Protein AF-A0A1V4QHT0-F1 (afdb_monomer_lite)

pLDDT: mean 89.24, std 8.36, range [59.06, 98.25]

Sequence (82 aa):
MIPKEMFSMAKMYYKTAFDNFELFQKNSEQMLRMFLNQHADMNSDFMKQYEEWLVNSQKGYNDYRKLVLDGLDYLADTMERQ

Foldseek 3Di:
DQQLVVLVVVLVVLVVVLVVVVVVLVVVVVVVVVVVVVPVVDDPVVVVVVVVVSVVVVVVSVVVSCCSNVVSVVSSVVSVVD

Radius of gyration: 18.66 Å; chains: 1; bounding box: 46×15×49 Å

Structure (mmCIF, N/CA/C/O backbone):
data_AF-A0A1V4QHT0-F1
#
_entry.id   AF-A0A1V4QHT0-F1
#
loop_
_atom_site.group_PDB
_atom_site.id
_atom_site.type_symbol
_atom_site.label_atom_id
_atom_site.label_alt_id
_atom_site.label_comp_id
_atom_site.label_asym_id
_atom_site.label_entity_id
_atom_site.label_seq_id
_atom_site.pdbx_PDB_ins_code
_atom_site.Cartn_x
_atom_site.Cartn_y
_atom_site.Cartn_z
_atom_site.occupancy
_atom_site.B_iso_or_equiv
_atom_site.auth_seq_id
_atom_site.auth_comp_id
_atom_site.auth_asym_id
_atom_site.auth_atom_id
_atom_site.pdbx_PDB_model_num
ATOM 1 N N . MET A 1 1 ? -9.046 3.029 28.027 1.00 60.84 1 MET A N 1
ATOM 2 C CA . MET A 1 1 ? -9.302 3.445 26.634 1.00 60.84 1 MET A CA 1
ATOM 3 C C . MET A 1 1 ? -10.448 2.592 26.136 1.00 60.84 1 MET A C 1
ATOM 5 O O . MET A 1 1 ? -10.399 1.386 26.359 1.00 60.84 1 MET A O 1
ATOM 9 N N . ILE A 1 2 ? -11.501 3.193 25.590 1.00 82.06 2 ILE A N 1
ATOM 10 C CA . ILE A 1 2 ? -12.654 2.434 25.086 1.00 82.06 2 ILE A CA 1
ATOM 11 C C . ILE A 1 2 ? -12.206 1.711 23.796 1.00 82.06 2 ILE A C 1
ATOM 13 O O . ILE A 1 2 ? -11.477 2.320 23.012 1.00 82.06 2 ILE A O 1
ATOM 17 N N . PRO A 1 3 ? -12.586 0.441 23.540 1.00 83.31 3 PRO A N 1
ATOM 18 C CA . PRO A 1 3 ? -12.105 -0.326 22.380 1.00 83.31 3 PRO A CA 1
ATOM 19 C C . PRO A 1 3 ? -12.239 0.394 21.028 1.00 83.31 3 PRO A C 1
ATOM 21 O O . PRO A 1 3 ? -11.314 0.366 20.221 1.00 83.31 3 PRO A O 1
ATOM 24 N N . LYS A 1 4 ? -13.336 1.132 20.811 1.00 87.88 4 LYS A N 1
ATOM 25 C CA . LYS A 1 4 ? -13.514 2.015 19.645 1.00 87.88 4 LYS A CA 1
ATOM 26 C C . LYS A 1 4 ? -12.378 3.034 19.503 1.00 87.88 4 LYS A C 1
ATOM 28 O O . LYS A 1 4 ? -11.801 3.181 18.430 1.00 87.88 4 LYS A O 1
ATOM 33 N N . GLU A 1 5 ? -12.045 3.742 20.582 1.00 89.81 5 GLU A N 1
ATOM 34 C CA . GLU A 1 5 ? -10.988 4.760 20.586 1.00 89.81 5 GLU A CA 1
ATOM 35 C C . GLU A 1 5 ? -9.620 4.143 20.273 1.00 89.81 5 GLU A C 1
ATOM 37 O O . GLU A 1 5 ? -8.822 4.767 19.577 1.00 89.81 5 GLU A O 1
ATOM 42 N N . MET A 1 6 ? -9.371 2.904 20.721 1.00 92.06 6 MET A N 1
ATOM 43 C CA . MET A 1 6 ? -8.150 2.162 20.387 1.00 92.06 6 MET A CA 1
ATOM 44 C C . MET A 1 6 ? -8.036 1.912 18.879 1.00 92.06 6 MET A C 1
ATOM 46 O O . MET A 1 6 ? -6.982 2.177 18.300 1.00 92.06 6 MET A O 1
ATOM 50 N N . PHE A 1 7 ? -9.105 1.441 18.227 1.00 93.81 7 PHE A N 1
ATOM 51 C CA . PHE A 1 7 ? -9.096 1.176 16.783 1.00 93.81 7 PHE A CA 1
ATOM 52 C C . PHE A 1 7 ? -9.018 2.458 15.950 1.00 93.81 7 PHE A C 1
ATOM 54 O O . PHE A 1 7 ? -8.236 2.520 15.000 1.00 93.81 7 PHE A O 1
ATOM 61 N N . SER A 1 8 ? -9.725 3.517 16.350 1.00 92.56 8 SER A N 1
ATOM 62 C CA . SER A 1 8 ? -9.611 4.838 15.715 1.00 92.56 8 SER A CA 1
ATOM 63 C C . SER A 1 8 ? -8.196 5.411 15.831 1.00 92.56 8 SER A C 1
ATOM 65 O O . SER A 1 8 ? -7.654 5.960 14.868 1.00 92.56 8 SER A O 1
ATOM 67 N N . MET A 1 9 ? -7.561 5.250 16.993 1.00 94.62 9 MET A N 1
ATOM 68 C CA . MET A 1 9 ? -6.181 5.676 17.211 1.00 94.62 9 MET A CA 1
ATOM 69 C C . MET A 1 9 ? -5.197 4.845 16.378 1.00 94.62 9 MET A C 1
ATOM 71 O O . MET A 1 9 ? -4.315 5.408 15.728 1.00 94.62 9 MET A O 1
ATOM 75 N N . ALA A 1 10 ? -5.379 3.523 16.320 1.00 95.19 10 ALA A N 1
ATOM 76 C CA . ALA A 1 10 ? -4.597 2.653 15.447 1.00 95.19 10 ALA A CA 1
ATOM 77 C C . ALA A 1 10 ? -4.730 3.076 13.977 1.00 95.19 10 ALA A C 1
ATOM 79 O O . ALA A 1 10 ? -3.717 3.212 13.292 1.00 95.19 10 ALA A O 1
ATOM 80 N N . LYS A 1 11 ? -5.947 3.376 13.505 1.00 96.44 11 LYS A N 1
ATOM 81 C CA . LYS A 1 11 ? -6.188 3.867 12.141 1.00 96.44 11 LYS A CA 1
ATOM 82 C C . LYS A 1 11 ? -5.411 5.144 11.856 1.00 96.44 11 LYS A C 1
ATOM 84 O O . LYS A 1 11 ? -4.783 5.247 10.804 1.00 96.44 11 LYS A O 1
ATOM 89 N N . MET A 1 12 ? -5.415 6.099 12.785 1.00 96.88 12 MET A N 1
ATOM 90 C CA . MET A 1 12 ? -4.638 7.332 12.650 1.00 96.88 12 MET A CA 1
ATOM 91 C C . MET A 1 12 ? -3.138 7.038 12.505 1.00 96.88 12 MET A C 1
ATOM 93 O O . MET A 1 12 ? -2.495 7.588 11.610 1.00 96.88 12 MET A O 1
ATOM 97 N N . TYR A 1 13 ? -2.580 6.151 13.334 1.00 97.25 13 TYR A N 1
ATOM 98 C CA . TYR A 1 13 ? -1.165 5.783 13.245 1.00 97.25 13 TYR A CA 1
ATOM 99 C C . TYR A 1 13 ? -0.825 5.059 11.943 1.00 97.25 13 TYR A C 1
ATOM 101 O O . TYR A 1 13 ? 0.146 5.432 11.286 1.00 97.25 13 TYR A O 1
ATOM 109 N N . TYR A 1 14 ? -1.639 4.084 11.530 1.00 97.44 14 TYR A N 1
ATOM 110 C CA . TYR A 1 14 ? -1.453 3.390 10.255 1.00 97.44 14 TYR A CA 1
ATOM 111 C C . TYR A 1 14 ? -1.560 4.348 9.076 1.00 97.44 14 TYR A C 1
ATOM 113 O O . TYR A 1 14 ? -0.710 4.307 8.194 1.00 97.44 14 TYR A O 1
ATOM 121 N N . LYS A 1 15 ? -2.544 5.253 9.072 1.00 97.00 15 LYS A N 1
ATOM 122 C CA . LYS A 1 15 ? -2.679 6.263 8.019 1.00 97.00 15 LYS A CA 1
ATOM 123 C C . LYS A 1 15 ? -1.419 7.123 7.916 1.00 97.00 15 LYS A C 1
ATOM 125 O O . LYS A 1 15 ? -0.900 7.283 6.818 1.00 97.00 15 LYS A O 1
ATOM 130 N N . THR A 1 16 ? -0.905 7.624 9.037 1.00 97.12 16 THR A N 1
ATOM 131 C CA . THR A 1 16 ? 0.335 8.416 9.058 1.00 97.12 16 THR A CA 1
ATOM 132 C C . THR A 1 16 ? 1.538 7.600 8.586 1.00 97.12 16 THR A C 1
ATOM 134 O O . THR A 1 16 ? 2.340 8.091 7.795 1.00 97.12 16 THR A O 1
ATOM 137 N N . ALA A 1 17 ? 1.662 6.345 9.025 1.00 96.69 17 ALA A N 1
ATOM 138 C CA . ALA A 1 17 ? 2.724 5.456 8.567 1.00 96.69 17 ALA A CA 1
ATOM 139 C C . ALA A 1 17 ? 2.644 5.235 7.049 1.00 96.69 17 ALA A C 1
ATOM 141 O O . ALA A 1 17 ? 3.654 5.376 6.367 1.00 96.69 17 ALA A O 1
ATOM 142 N N . PHE A 1 18 ? 1.450 4.969 6.513 1.00 97.19 18 PHE A N 1
ATOM 143 C CA . PHE A 1 18 ? 1.232 4.831 5.077 1.00 97.19 18 PHE A CA 1
ATOM 144 C C . PHE A 1 18 ? 1.561 6.126 4.316 1.00 97.19 18 PHE A C 1
ATOM 146 O O . PHE A 1 18 ? 2.262 6.097 3.309 1.00 97.19 18 PHE A O 1
ATOM 153 N N . ASP A 1 19 ? 1.119 7.284 4.796 1.00 94.81 19 ASP A N 1
ATOM 154 C CA . ASP A 1 19 ? 1.428 8.560 4.138 1.00 94.81 19 ASP A CA 1
ATOM 155 C C . ASP A 1 19 ? 2.956 8.801 4.076 1.00 94.81 19 ASP A C 1
ATOM 157 O O . ASP A 1 19 ? 3.488 9.207 3.040 1.00 94.81 19 ASP A O 1
ATOM 161 N N . ASN A 1 20 ? 3.686 8.450 5.141 1.00 95.25 20 ASN A N 1
ATOM 162 C CA . ASN A 1 20 ? 5.149 8.544 5.183 1.00 95.25 20 ASN A CA 1
ATOM 163 C C . ASN A 1 20 ? 5.844 7.523 4.266 1.00 95.25 20 ASN A C 1
ATOM 165 O O . ASN A 1 20 ? 6.813 7.868 3.587 1.00 95.25 20 ASN A O 1
ATOM 169 N N . PHE A 1 21 ? 5.365 6.277 4.230 1.00 92.50 21 PHE A N 1
ATOM 170 C CA . PHE A 1 21 ? 5.905 5.245 3.340 1.00 92.50 21 PHE A CA 1
ATOM 171 C C . PHE A 1 21 ? 5.699 5.597 1.869 1.00 92.50 21 PHE A C 1
ATOM 173 O O . PHE A 1 21 ? 6.610 5.403 1.070 1.00 92.50 21 PHE A O 1
ATOM 180 N N . GLU A 1 22 ? 4.546 6.164 1.515 1.00 93.00 22 GLU A N 1
ATOM 181 C CA . GLU A 1 22 ? 4.268 6.614 0.150 1.00 93.00 22 GLU A CA 1
ATOM 182 C C . GLU A 1 22 ? 5.241 7.722 -0.280 1.00 93.00 22 GLU A C 1
ATOM 184 O O . GLU A 1 22 ? 5.761 7.700 -1.397 1.00 93.00 22 GLU A O 1
ATOM 189 N N . LEU A 1 23 ? 5.536 8.673 0.612 1.00 93.44 23 LEU A N 1
ATOM 190 C CA . LEU A 1 23 ? 6.534 9.711 0.354 1.00 93.44 23 LEU A CA 1
ATOM 191 C C . LEU A 1 23 ? 7.939 9.118 0.178 1.00 93.44 23 LEU A C 1
ATOM 193 O O . LEU A 1 23 ? 8.653 9.489 -0.756 1.00 93.44 23 LEU A O 1
ATOM 197 N N . PHE A 1 24 ? 8.330 8.191 1.056 1.00 91.38 24 PHE A N 1
ATOM 198 C CA . PHE A 1 24 ? 9.612 7.496 0.953 1.00 91.38 24 PHE A CA 1
ATOM 199 C C . PHE A 1 24 ? 9.733 6.749 -0.379 1.00 91.38 24 PHE A C 1
ATOM 201 O O . PHE A 1 24 ? 10.718 6.937 -1.090 1.00 91.38 24 PHE A O 1
ATOM 208 N N . GLN A 1 25 ? 8.709 5.977 -0.752 1.00 89.50 25 GLN A N 1
ATOM 209 C CA . GLN A 1 25 ? 8.683 5.224 -2.001 1.00 89.50 25 GLN A CA 1
ATOM 210 C C . GLN A 1 25 ? 8.822 6.153 -3.212 1.00 89.50 25 GLN A C 1
ATOM 212 O O . GLN A 1 25 ? 9.693 5.918 -4.043 1.00 89.50 25 GLN A O 1
ATOM 217 N N . LYS A 1 26 ? 8.060 7.253 -3.282 1.00 90.31 26 LYS A N 1
ATOM 218 C CA . LYS A 1 26 ? 8.168 8.235 -4.379 1.00 90.31 26 LYS A CA 1
ATOM 219 C C . LYS A 1 26 ? 9.574 8.822 -4.505 1.00 90.31 26 LYS A C 1
ATOM 221 O O . LYS A 1 26 ? 10.093 8.949 -5.614 1.00 90.31 26 LYS A O 1
ATOM 226 N N . ASN A 1 27 ? 10.208 9.152 -3.381 1.00 92.5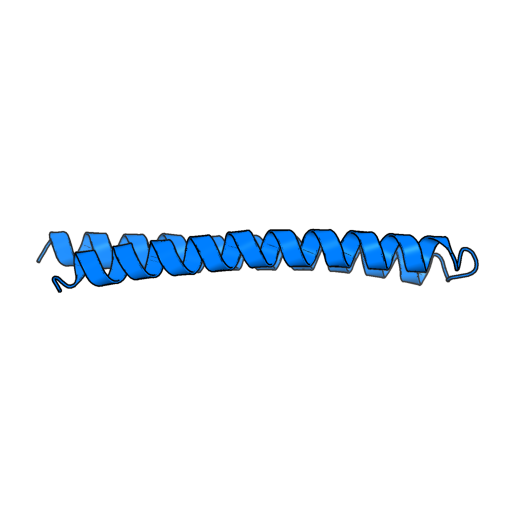6 27 ASN A N 1
ATOM 227 C CA . ASN A 1 27 ? 11.576 9.670 -3.380 1.00 92.56 27 ASN A CA 1
ATOM 228 C C . ASN A 1 27 ? 12.579 8.604 -3.849 1.00 92.56 27 ASN A C 1
ATOM 230 O O . ASN A 1 27 ? 13.459 8.897 -4.658 1.00 92.56 27 ASN A O 1
ATOM 234 N N . SER A 1 28 ? 12.436 7.360 -3.386 1.00 89.56 28 SER A N 1
ATOM 235 C CA . SER A 1 28 ? 13.266 6.240 -3.839 1.00 89.56 28 SER A CA 1
ATOM 236 C C . SER A 1 28 ? 13.084 5.955 -5.331 1.00 89.56 28 SER A C 1
ATOM 238 O O . SER A 1 28 ? 14.073 5.751 -6.030 1.00 89.56 28 SER A O 1
ATOM 240 N N . GLU A 1 29 ? 11.854 5.996 -5.843 1.00 89.44 29 GLU A N 1
ATOM 241 C CA . GLU A 1 29 ? 11.552 5.830 -7.268 1.00 89.44 29 GLU A CA 1
ATOM 242 C C . GLU A 1 29 ? 12.210 6.915 -8.120 1.00 89.44 29 GLU A C 1
ATOM 244 O O . GLU A 1 29 ? 12.819 6.604 -9.141 1.00 89.44 29 GLU A O 1
ATOM 249 N N . GLN A 1 30 ? 12.150 8.182 -7.700 1.00 89.94 30 GLN A N 1
ATOM 250 C CA . GLN A 1 30 ? 12.837 9.268 -8.404 1.00 89.94 30 GLN A CA 1
ATOM 251 C C . GLN A 1 30 ? 14.353 9.062 -8.432 1.00 89.94 30 GLN A C 1
ATOM 253 O O . GLN A 1 30 ? 14.964 9.188 -9.492 1.00 89.94 30 GLN A O 1
ATOM 258 N N . MET A 1 31 ? 14.953 8.695 -7.297 1.00 90.19 31 MET A N 1
ATOM 259 C CA . MET A 1 31 ? 16.390 8.420 -7.212 1.00 90.19 31 MET A CA 1
ATOM 260 C C . MET A 1 31 ? 16.805 7.254 -8.112 1.00 90.19 31 MET A C 1
ATOM 262 O O . MET A 1 31 ? 17.803 7.349 -8.826 1.00 90.19 31 MET A O 1
ATOM 266 N N . LEU A 1 32 ? 16.019 6.176 -8.126 1.00 86.31 32 LEU A N 1
ATOM 267 C CA . LEU A 1 32 ? 16.253 5.034 -9.006 1.00 86.31 32 LEU A CA 1
ATOM 268 C C . LEU A 1 32 ? 16.112 5.433 -10.475 1.00 86.31 32 LEU A C 1
ATOM 270 O O . LEU A 1 32 ? 16.992 5.122 -11.266 1.00 86.31 32 LEU A O 1
ATOM 274 N N . ARG A 1 33 ? 15.077 6.191 -10.848 1.00 84.88 33 ARG A N 1
ATOM 275 C CA . ARG A 1 33 ? 14.921 6.710 -12.217 1.00 84.88 33 ARG A CA 1
ATOM 276 C C . ARG A 1 33 ? 16.104 7.576 -12.641 1.00 84.88 33 ARG A C 1
ATOM 278 O O . ARG A 1 33 ? 16.585 7.431 -13.758 1.00 84.88 33 ARG A O 1
ATOM 285 N N . MET A 1 34 ? 16.597 8.450 -11.762 1.00 87.31 34 MET A N 1
ATOM 286 C CA . MET A 1 34 ? 17.791 9.257 -12.033 1.00 87.31 34 MET A CA 1
ATOM 287 C C . MET A 1 34 ? 19.024 8.382 -12.270 1.00 87.31 34 MET A C 1
ATOM 289 O O . MET A 1 34 ? 19.747 8.620 -13.233 1.00 87.31 34 MET A O 1
ATOM 293 N N . PHE A 1 35 ? 19.232 7.364 -11.432 1.00 86.31 35 PHE A N 1
ATOM 294 C CA . PHE A 1 35 ? 20.313 6.393 -11.594 1.00 86.31 35 PHE A CA 1
ATOM 295 C C . PHE A 1 35 ? 20.203 5.641 -12.928 1.00 86.31 35 PHE A C 1
ATOM 297 O O . PHE A 1 35 ? 21.162 5.589 -13.690 1.00 86.31 35 PHE A O 1
ATOM 304 N N . LEU A 1 36 ? 19.017 5.130 -13.262 1.00 82.00 36 LEU A N 1
ATOM 305 C CA . LEU A 1 36 ? 18.781 4.410 -14.515 1.00 82.00 36 LEU A CA 1
ATOM 306 C C . LEU A 1 36 ? 18.994 5.303 -15.744 1.00 82.00 36 LEU A C 1
ATOM 308 O O . LEU A 1 36 ? 19.611 4.878 -16.713 1.00 82.00 36 LEU A O 1
ATOM 312 N N . ASN A 1 37 ? 18.566 6.566 -15.688 1.00 81.81 37 ASN A N 1
ATOM 313 C CA . ASN A 1 37 ? 18.777 7.525 -16.774 1.00 81.81 37 ASN A CA 1
ATOM 314 C C . ASN A 1 37 ? 20.261 7.871 -16.998 1.00 81.81 37 ASN A C 1
ATOM 316 O O . ASN A 1 37 ? 20.632 8.254 -18.106 1.00 81.81 37 ASN A O 1
ATOM 320 N N . GLN A 1 38 ? 21.111 7.757 -15.970 1.00 85.31 38 GLN A N 1
ATOM 321 C CA . GLN A 1 38 ? 22.566 7.931 -16.100 1.00 85.31 38 GLN A CA 1
ATOM 322 C C . GLN A 1 38 ? 23.245 6.728 -16.770 1.00 85.31 38 GLN A C 1
ATOM 324 O O . GLN A 1 38 ? 24.345 6.870 -17.299 1.00 85.31 38 GLN A O 1
ATOM 329 N N . HIS A 1 39 ? 22.574 5.578 -16.792 1.00 79.06 39 HIS A N 1
ATOM 330 C CA . HIS A 1 39 ? 23.008 4.343 -17.434 1.00 79.06 39 HIS A CA 1
ATOM 331 C C . HIS A 1 39 ? 22.109 4.043 -18.646 1.00 79.06 39 HIS A C 1
ATOM 333 O O . HIS A 1 39 ? 21.433 3.018 -18.706 1.00 79.06 39 HIS A O 1
ATOM 339 N N . ALA A 1 40 ? 22.067 4.973 -19.610 1.00 63.16 40 ALA A N 1
ATOM 340 C CA . ALA A 1 40 ? 21.217 4.908 -20.812 1.00 63.16 40 ALA A CA 1
ATOM 341 C C . ALA A 1 40 ? 21.486 3.687 -21.727 1.00 63.16 40 ALA A C 1
ATOM 343 O O . ALA A 1 40 ? 20.752 3.435 -22.679 1.00 63.16 40 ALA A O 1
ATOM 344 N N . ASP A 1 41 ? 22.541 2.940 -21.430 1.00 72.88 41 ASP A N 1
ATOM 345 C CA . ASP A 1 41 ? 22.974 1.672 -22.002 1.00 72.88 41 ASP A CA 1
ATOM 346 C C . ASP A 1 41 ? 22.321 0.436 -21.343 1.00 72.88 41 ASP A C 1
ATOM 348 O O . ASP A 1 41 ? 22.540 -0.694 -21.788 1.00 72.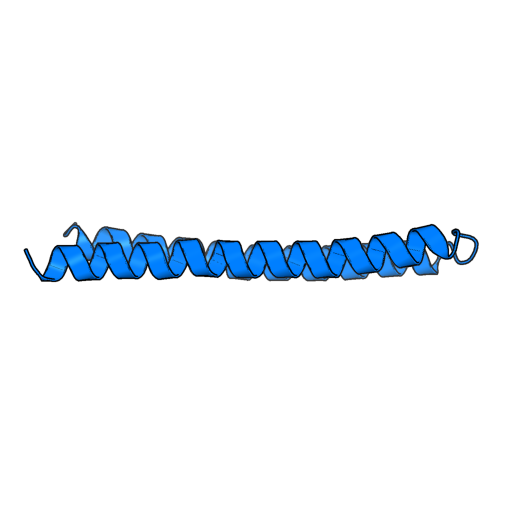88 41 ASP A O 1
ATOM 352 N N . MET A 1 42 ? 21.474 0.617 -20.321 1.00 70.81 42 MET A N 1
ATOM 353 C CA . MET A 1 42 ? 20.688 -0.475 -19.743 1.00 70.81 42 MET A CA 1
ATOM 354 C C . MET A 1 42 ? 19.653 -1.026 -20.733 1.00 70.81 42 MET A C 1
ATOM 356 O O . MET A 1 42 ? 18.963 -0.294 -21.440 1.00 70.81 42 MET A O 1
ATOM 360 N N . ASN A 1 43 ? 19.529 -2.356 -20.749 1.00 77.88 43 ASN A N 1
ATOM 361 C CA . ASN A 1 43 ? 18.628 -3.096 -21.631 1.00 77.88 43 ASN A CA 1
ATOM 362 C C . ASN A 1 43 ? 17.176 -2.572 -21.535 1.00 77.88 43 ASN A C 1
ATOM 364 O O . ASN A 1 43 ? 16.616 -2.468 -20.442 1.00 77.88 43 ASN A O 1
ATOM 368 N N . SER A 1 44 ? 16.539 -2.308 -22.682 1.00 80.81 44 SER A N 1
ATOM 369 C CA . SER A 1 44 ? 15.134 -1.887 -22.777 1.00 80.81 44 SER A CA 1
ATOM 370 C C . SER A 1 44 ? 14.165 -2.843 -22.077 1.00 80.81 44 SER A C 1
ATOM 372 O O . SER A 1 44 ? 13.160 -2.400 -21.521 1.00 80.81 44 SER A O 1
ATOM 374 N N . ASP A 1 45 ? 14.478 -4.141 -22.053 1.00 84.94 45 ASP A N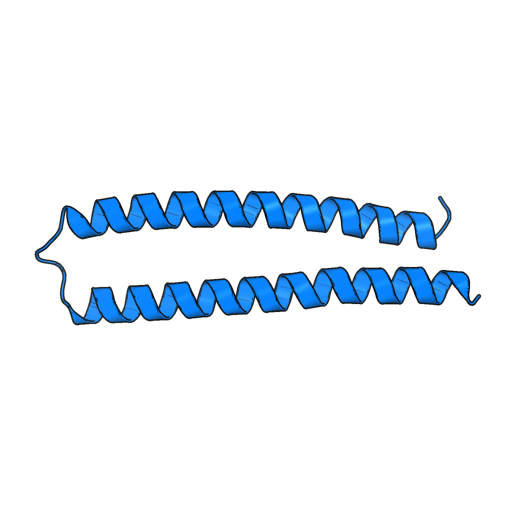 1
ATOM 375 C CA . ASP A 1 45 ? 13.665 -5.142 -21.358 1.00 84.94 45 ASP A CA 1
ATOM 376 C C . ASP A 1 45 ? 13.720 -4.963 -19.841 1.00 84.94 45 ASP A C 1
ATOM 378 O O . ASP A 1 45 ? 12.701 -5.105 -19.165 1.00 84.94 45 ASP A O 1
ATOM 382 N N . PHE A 1 46 ? 14.889 -4.601 -19.303 1.00 84.88 46 PHE A N 1
ATOM 383 C CA . PHE A 1 46 ? 15.034 -4.300 -17.883 1.00 84.88 46 PHE A CA 1
ATOM 384 C C . PHE A 1 46 ? 14.203 -3.069 -17.509 1.00 84.88 46 PHE A C 1
ATOM 386 O O . PHE A 1 46 ? 13.448 -3.114 -16.540 1.00 84.88 46 PHE A O 1
ATOM 393 N N . MET A 1 47 ? 14.283 -1.998 -18.306 1.00 83.25 47 MET A N 1
ATOM 394 C CA . MET A 1 47 ? 13.503 -0.779 -18.060 1.00 83.25 47 MET A CA 1
ATOM 395 C C . MET A 1 47 ? 11.999 -1.063 -18.084 1.00 83.25 47 MET A C 1
ATOM 397 O O . MET A 1 47 ? 11.269 -0.605 -17.209 1.00 83.25 47 MET A O 1
ATOM 401 N N . LYS A 1 48 ? 11.536 -1.886 -19.031 1.00 87.44 48 LYS A N 1
ATOM 402 C CA . LYS A 1 48 ? 10.135 -2.309 -19.095 1.00 87.44 48 LYS A CA 1
ATOM 403 C C . LYS A 1 48 ? 9.710 -3.109 -17.858 1.00 87.44 48 LYS A C 1
ATOM 405 O O . LYS A 1 48 ? 8.683 -2.796 -17.261 1.00 87.44 48 LYS A O 1
ATOM 410 N N . GLN A 1 49 ? 10.493 -4.112 -17.456 1.00 89.31 49 GLN A N 1
ATOM 411 C CA . GLN A 1 49 ? 10.197 -4.918 -16.264 1.00 89.31 49 GLN A CA 1
ATOM 412 C C . GLN A 1 49 ? 10.191 -4.072 -14.986 1.00 89.31 49 GLN A C 1
ATOM 414 O O . GLN A 1 49 ? 9.363 -4.293 -14.103 1.00 89.31 49 GLN A O 1
ATOM 419 N N . TYR A 1 50 ? 11.085 -3.087 -14.893 1.00 86.38 50 TYR A N 1
ATOM 420 C CA . TYR A 1 50 ? 11.130 -2.152 -13.777 1.00 86.38 50 TYR A CA 1
ATOM 421 C C . TYR A 1 50 ? 9.857 -1.298 -13.688 1.00 86.38 50 TYR A C 1
ATOM 423 O O . TYR A 1 50 ? 9.259 -1.216 -12.616 1.00 86.38 50 TYR A O 1
ATOM 431 N N . GLU A 1 51 ? 9.389 -0.724 -14.801 1.00 87.38 51 GLU A N 1
ATOM 432 C CA . GLU A 1 51 ? 8.128 0.034 -14.833 1.00 87.38 51 GLU A CA 1
ATOM 433 C C . GLU A 1 51 ? 6.923 -0.835 -14.443 1.00 87.38 51 GLU A C 1
ATOM 435 O O . GLU A 1 51 ? 6.084 -0.423 -13.639 1.00 87.38 51 GLU A O 1
ATOM 440 N N . GLU A 1 52 ? 6.849 -2.066 -14.957 1.00 92.19 52 GLU A N 1
ATOM 441 C CA . GLU A 1 52 ? 5.793 -3.019 -14.591 1.00 92.19 52 GLU A CA 1
ATOM 442 C C . GLU A 1 52 ? 5.835 -3.362 -13.093 1.00 92.19 52 GLU A C 1
ATOM 44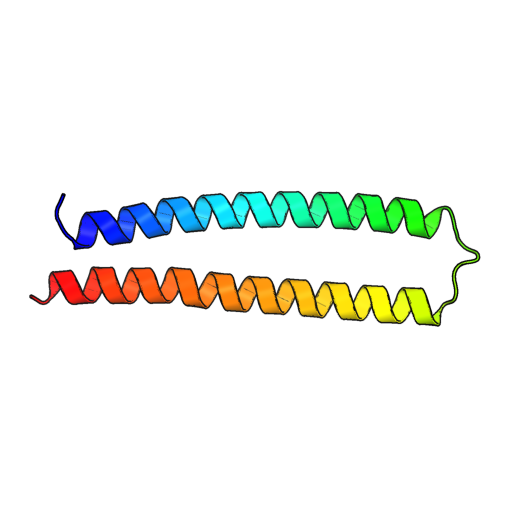4 O O . GLU A 1 52 ? 4.795 -3.408 -12.426 1.00 92.19 52 GLU A O 1
ATOM 449 N N . TRP A 1 53 ? 7.033 -3.565 -12.538 1.00 90.38 53 TRP A N 1
ATOM 450 C CA . TRP A 1 53 ? 7.226 -3.816 -11.113 1.00 90.38 53 TRP A CA 1
ATOM 451 C C . TRP A 1 53 ? 6.795 -2.628 -10.248 1.00 90.38 53 TRP A C 1
ATOM 453 O O . TRP A 1 53 ? 6.118 -2.839 -9.238 1.00 90.38 53 TRP A O 1
ATOM 463 N N . LEU A 1 54 ? 7.117 -1.394 -10.647 1.00 88.69 54 LEU A N 1
ATOM 464 C CA . LEU A 1 54 ? 6.688 -0.184 -9.941 1.00 88.69 54 LEU A CA 1
ATOM 465 C C . LEU A 1 54 ? 5.163 -0.067 -9.886 1.00 88.69 54 LEU A C 1
ATOM 467 O O . LEU A 1 54 ? 4.590 0.102 -8.808 1.00 88.69 54 LEU A O 1
ATOM 471 N N . VAL A 1 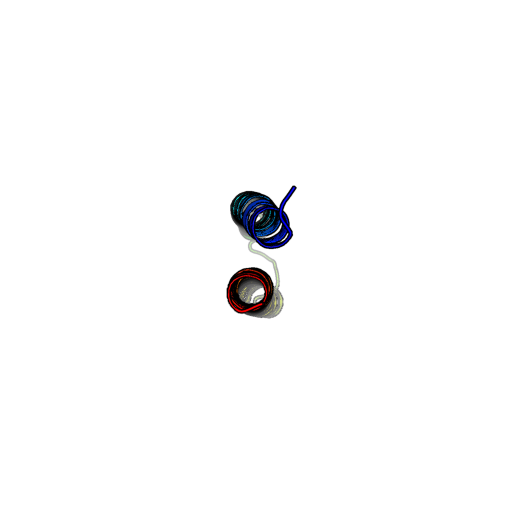55 ? 4.494 -0.218 -11.032 1.00 90.88 55 VAL A N 1
ATOM 472 C CA . VAL A 1 55 ? 3.028 -0.130 -11.116 1.00 90.88 55 VAL A CA 1
ATOM 473 C C . VAL A 1 55 ? 2.365 -1.192 -10.238 1.00 90.88 55 VAL A C 1
ATOM 475 O O . VAL A 1 55 ? 1.445 -0.888 -9.473 1.00 90.88 55 VAL A O 1
ATOM 478 N N . ASN A 1 56 ? 2.849 -2.434 -10.303 1.00 92.75 56 ASN A N 1
ATOM 479 C CA . ASN A 1 56 ? 2.312 -3.529 -9.497 1.00 92.75 56 ASN A CA 1
ATOM 480 C C . ASN A 1 56 ? 2.568 -3.325 -7.999 1.00 92.75 56 ASN A C 1
ATOM 482 O O . ASN A 1 56 ? 1.675 -3.580 -7.189 1.00 92.75 56 ASN A O 1
ATOM 486 N N . SER A 1 57 ? 3.749 -2.825 -7.631 1.00 89.81 57 SER A N 1
ATOM 487 C CA . SER A 1 57 ? 4.095 -2.522 -6.239 1.00 89.81 57 SER A CA 1
ATOM 488 C C . SER A 1 57 ? 3.201 -1.418 -5.675 1.00 89.81 57 SER A C 1
ATOM 490 O O . SER A 1 57 ? 2.637 -1.583 -4.594 1.00 89.81 57 SER A O 1
ATOM 492 N N . GLN A 1 58 ? 2.975 -0.340 -6.434 1.00 90.88 58 GLN A N 1
ATOM 493 C CA . GLN A 1 58 ? 2.070 0.740 -6.035 1.00 90.88 58 GLN A CA 1
ATOM 494 C C . GLN A 1 58 ? 0.627 0.249 -5.877 1.00 90.88 58 GLN A C 1
ATOM 496 O O . GLN A 1 58 ? -0.066 0.635 -4.932 1.00 90.88 58 GLN A O 1
ATOM 501 N N . LYS A 1 59 ? 0.165 -0.621 -6.782 1.00 93.69 59 LYS A N 1
ATOM 502 C CA . LYS A 1 59 ? -1.165 -1.223 -6.681 1.00 93.69 59 LYS A CA 1
ATOM 503 C C . LYS A 1 59 ? -1.293 -2.079 -5.418 1.00 93.69 59 LYS A C 1
ATOM 505 O O . LYS A 1 59 ? -2.207 -1.849 -4.633 1.00 93.69 59 LYS A O 1
ATOM 510 N N . GLY A 1 60 ? -0.364 -3.010 -5.194 1.00 93.38 60 GLY A N 1
ATOM 511 C CA . GLY A 1 60 ? -0.376 -3.877 -4.012 1.00 93.38 60 GLY A CA 1
ATOM 512 C C . GLY A 1 60 ? -0.303 -3.086 -2.705 1.00 93.38 60 GLY A C 1
ATOM 513 O O . GLY A 1 60 ? -1.011 -3.395 -1.748 1.00 93.38 60 GLY A O 1
ATOM 514 N N . TYR A 1 61 ? 0.487 -2.012 -2.690 1.00 93.38 61 TYR A N 1
ATOM 515 C CA . TYR A 1 61 ? 0.542 -1.075 -1.575 1.00 93.38 61 TYR A CA 1
ATOM 516 C C . TYR A 1 61 ? -0.812 -0.401 -1.300 1.00 93.38 61 TYR A C 1
ATOM 518 O O . TYR A 1 61 ? -1.274 -0.384 -0.158 1.00 93.38 61 TYR A O 1
ATOM 526 N N . ASN A 1 62 ? -1.475 0.116 -2.339 1.00 95.25 62 ASN A N 1
ATOM 527 C CA . ASN A 1 62 ? -2.782 0.764 -2.213 1.00 95.25 62 ASN A CA 1
ATOM 528 C C . ASN A 1 62 ? -3.866 -0.215 -1.736 1.00 95.25 62 ASN A C 1
ATOM 530 O O . ASN A 1 62 ? -4.664 0.133 -0.862 1.00 95.25 62 ASN A O 1
ATOM 534 N N . ASP A 1 63 ? -3.865 -1.438 -2.269 1.00 97.38 63 ASP A N 1
ATOM 535 C CA . ASP A 1 63 ? -4.796 -2.496 -1.873 1.00 97.38 63 ASP A CA 1
ATOM 536 C C . ASP A 1 63 ? -4.592 -2.867 -0.394 1.00 97.38 63 ASP A C 1
ATOM 538 O O . ASP A 1 63 ? -5.552 -2.910 0.379 1.00 97.38 63 ASP A O 1
ATOM 542 N N . TYR A 1 64 ? -3.339 -3.044 0.039 1.00 96.31 64 TYR A N 1
ATOM 543 C CA . TYR A 1 64 ? -3.006 -3.319 1.438 1.00 96.31 64 TYR A CA 1
ATOM 544 C C . TYR A 1 64 ? -3.411 -2.173 2.373 1.00 96.31 64 TYR A C 1
ATOM 546 O O . TYR A 1 64 ? -4.058 -2.405 3.396 1.00 96.31 64 TYR A O 1
ATOM 554 N N . ARG A 1 65 ? -3.091 -0.926 2.004 1.00 97.19 65 ARG A N 1
ATOM 555 C CA . ARG A 1 65 ? -3.495 0.273 2.751 1.00 97.19 65 ARG A CA 1
ATOM 556 C C . ARG A 1 65 ? -5.006 0.309 2.948 1.00 97.19 65 ARG A C 1
ATOM 558 O O . ARG A 1 65 ? -5.469 0.539 4.064 1.00 97.19 65 ARG A O 1
ATOM 565 N N . LYS A 1 66 ? -5.770 0.067 1.881 1.00 97.62 66 LYS A N 1
ATOM 566 C CA . LYS A 1 66 ? -7.232 0.031 1.932 1.00 97.62 66 LYS A CA 1
ATOM 567 C C . LYS A 1 66 ? -7.727 -1.053 2.887 1.00 97.62 66 LYS A C 1
ATOM 569 O O . LYS A 1 66 ? -8.511 -0.744 3.774 1.00 97.62 66 LYS A O 1
ATOM 574 N N . LEU A 1 67 ? -7.232 -2.284 2.755 1.00 98.25 67 LEU A N 1
ATOM 575 C CA . LEU A 1 67 ? -7.635 -3.404 3.613 1.00 98.25 67 LEU A CA 1
ATOM 576 C C . LEU A 1 67 ? -7.402 -3.120 5.101 1.00 98.25 67 LEU A C 1
ATOM 578 O O . LEU A 1 67 ? -8.274 -3.398 5.922 1.00 98.25 67 LEU A O 1
ATOM 582 N N . VAL A 1 68 ? -6.250 -2.544 5.451 1.00 98.06 68 VAL A N 1
ATOM 583 C CA . VAL A 1 68 ? -5.926 -2.214 6.846 1.00 98.06 68 VAL A CA 1
ATOM 584 C C . VAL A 1 68 ? -6.840 -1.114 7.384 1.00 98.06 68 VAL A C 1
ATOM 586 O O . VAL A 1 68 ? -7.387 -1.258 8.475 1.00 98.06 68 VAL A O 1
ATOM 589 N N . LEU A 1 69 ? -7.016 -0.018 6.639 1.00 97.75 69 LEU A N 1
ATOM 590 C CA . LEU A 1 69 ? -7.825 1.113 7.102 1.00 97.75 69 LEU A CA 1
ATOM 591 C C . LEU A 1 69 ? -9.316 0.755 7.180 1.00 97.75 69 LEU A C 1
ATOM 593 O O . LEU A 1 69 ? -9.940 1.047 8.198 1.00 97.75 69 LEU A O 1
ATOM 597 N N . ASP A 1 70 ? -9.851 0.071 6.164 1.00 97.88 70 ASP A N 1
ATOM 598 C CA . ASP A 1 70 ? -11.247 -0.382 6.137 1.00 97.88 70 ASP A CA 1
ATOM 599 C C . ASP A 1 70 ? -11.506 -1.427 7.242 1.00 97.88 70 A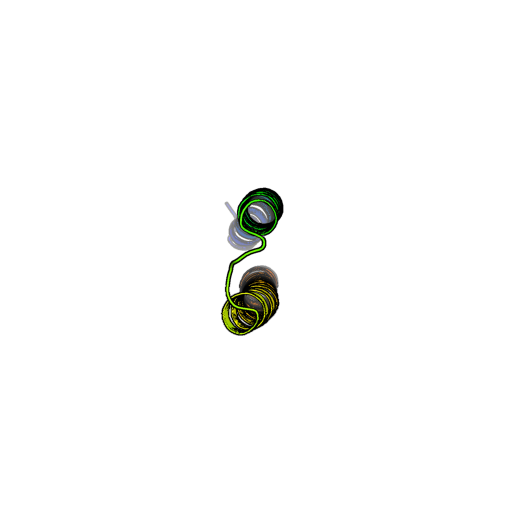SP A C 1
ATOM 601 O O . ASP A 1 70 ? -12.556 -1.418 7.885 1.00 97.88 70 ASP A O 1
ATOM 605 N N . GLY A 1 71 ? -10.538 -2.310 7.519 1.00 97.12 71 GLY A N 1
ATOM 606 C CA . GLY A 1 71 ? -10.630 -3.283 8.610 1.00 97.12 71 GLY A CA 1
ATOM 607 C C . GLY A 1 71 ? -10.658 -2.635 9.997 1.00 97.12 71 GLY A C 1
ATOM 608 O O . GLY A 1 71 ? -11.414 -3.069 10.866 1.00 97.12 71 GLY A O 1
ATOM 609 N N . LEU A 1 72 ? -9.874 -1.575 10.209 1.00 96.19 72 LEU A N 1
ATOM 610 C CA . LEU A 1 72 ? -9.885 -0.818 11.464 1.00 96.19 72 LEU A CA 1
ATOM 611 C C . LEU A 1 72 ? -11.196 -0.045 11.661 1.00 96.19 72 LEU A C 1
ATOM 613 O O . LEU A 1 72 ? -11.698 -0.013 12.784 1.00 96.19 72 LEU A O 1
ATOM 617 N N . ASP A 1 73 ? -11.772 0.508 10.589 1.00 94.94 73 ASP A N 1
ATOM 618 C CA . ASP A 1 73 ? -13.110 1.117 10.631 1.00 94.94 73 ASP A CA 1
ATOM 619 C C . ASP A 1 73 ? -14.177 0.094 11.015 1.00 94.94 73 ASP A C 1
ATOM 621 O O . ASP A 1 73 ? -14.945 0.314 11.948 1.00 94.94 73 ASP A O 1
ATOM 625 N N . TYR A 1 74 ? -14.168 -1.072 10.366 1.00 95.00 74 TYR A N 1
ATOM 626 C CA . TYR A 1 74 ? -15.103 -2.150 10.678 1.00 95.00 74 TYR A CA 1
ATOM 627 C C . TYR A 1 74 ? -15.033 -2.583 12.153 1.00 95.00 74 TYR A C 1
ATOM 629 O O . TYR A 1 74 ? -16.064 -2.796 12.798 1.00 95.00 74 TYR A O 1
ATOM 637 N N . LEU A 1 75 ? -13.822 -2.710 12.706 1.00 94.19 75 LEU A N 1
ATOM 638 C CA . LEU A 1 75 ? -13.627 -3.062 14.113 1.00 94.19 75 LEU A CA 1
ATOM 639 C C . LEU A 1 75 ? -14.132 -1.960 15.051 1.00 94.19 75 LEU A C 1
ATOM 641 O O . LEU A 1 75 ? -14.795 -2.274 16.039 1.00 94.19 75 LEU A O 1
ATOM 645 N N . ALA A 1 76 ? -13.865 -0.689 14.739 1.00 92.31 76 ALA A N 1
ATOM 646 C CA . ALA A 1 76 ? -14.361 0.440 15.520 1.00 92.31 76 ALA A CA 1
ATOM 647 C C . ALA A 1 76 ? -15.901 0.481 15.541 1.00 92.31 76 ALA A C 1
ATOM 649 O O . ALA A 1 76 ? -16.492 0.541 16.621 1.00 92.31 76 ALA A O 1
ATOM 650 N N . ASP A 1 77 ? -16.538 0.338 14.376 1.00 91.00 77 ASP A N 1
ATOM 651 C CA . ASP A 1 77 ? -17.997 0.334 14.219 1.00 91.00 77 ASP A CA 1
ATOM 652 C C . ASP A 1 77 ? -18.661 -0.850 14.935 1.00 91.00 77 ASP A C 1
ATOM 654 O O . ASP A 1 77 ? -19.758 -0.729 15.480 1.00 91.00 77 ASP A O 1
ATOM 658 N N . THR A 1 78 ? -18.012 -2.018 14.943 1.00 90.50 78 THR A N 1
ATOM 659 C CA . THR A 1 78 ? -18.543 -3.213 15.618 1.00 90.50 78 THR A CA 1
ATOM 660 C C . THR A 1 78 ? -18.577 -3.029 17.136 1.00 90.50 78 THR A C 1
ATOM 662 O O . THR A 1 78 ? -19.501 -3.512 17.787 1.00 90.50 78 THR A O 1
ATOM 665 N N . MET A 1 79 ? -17.613 -2.295 17.697 1.00 84.75 79 MET A N 1
ATOM 666 C CA . MET A 1 79 ? -17.555 -1.991 19.131 1.00 84.75 79 MET A CA 1
ATOM 667 C C . MET A 1 79 ? -18.563 -0.915 19.562 1.00 84.75 79 MET A C 1
ATOM 669 O O . MET A 1 79 ? -18.836 -0.802 20.749 1.00 84.75 79 MET A O 1
ATOM 673 N N . GLU A 1 80 ? -19.121 -0.126 18.636 1.00 75.31 80 GLU A N 1
ATOM 674 C CA . GLU A 1 80 ? -20.217 0.820 18.928 1.00 75.31 80 GLU A CA 1
ATOM 675 C C . GLU A 1 80 ? -21.583 0.155 19.063 1.00 75.31 80 GLU A C 1
ATOM 677 O O . GLU A 1 80 ? -22.499 0.728 19.649 1.00 75.31 80 GLU A O 1
ATOM 682 N N . ARG A 1 81 ? -21.742 -1.026 18.460 1.00 73.19 81 ARG A N 1
ATOM 683 C CA . ARG A 1 81 ? -23.012 -1.762 18.419 1.00 73.19 81 ARG A CA 1
ATOM 684 C C . ARG A 1 81 ? -23.175 -2.743 19.584 1.00 73.19 81 ARG A C 1
ATOM 686 O O . ARG A 1 81 ? -24.220 -3.388 19.657 1.00 73.19 81 ARG A O 1
ATOM 693 N N . GLN A 1 82 ? -22.150 -2.889 20.427 1.00 59.06 82 GLN A N 1
ATOM 694 C CA . GLN A 1 82 ? -22.135 -3.713 21.641 1.00 59.06 82 GLN A CA 1
ATOM 695 C C . GLN A 1 82 ? -22.338 -2.836 22.874 1.00 59.06 82 GLN A C 1
ATOM 697 O O . GLN A 1 82 ? -23.053 -3.299 23.788 1.00 59.06 82 GLN A O 1
#

Secondary structure (DSSP, 8-state):
--HHHHHHHHHHHHHHHHHHHHHHHHHHHHHHHHHHHH-TTS-HHHHHHHHHHHHHHHHHHHHHHHHHHHHHHHHHHHHH--